Protein AF-A0A3N5V9P1-F1 (afdb_monomer_lite)

Radius of gyration: 18.31 Å; chains: 1; bounding box: 53×34×39 Å

pLDDT: mean 83.09, std 14.94, range [51.53, 98.06]

Secondary structure (DSSP, 8-state):
--HHHHHHH-HHHHHHHHHHHHHHHHHHHHHHHHHS-B-TT-SSSS-BHHHHHHHHHHHHHHHSTT-HHHHHHHHHHHHHHHHHHHHHHHHHHT-

Structure (mmCIF, N/CA/C/O backbone):
data_AF-A0A3N5V9P1-F1
#
_entry.id   AF-A0A3N5V9P1-F1
#
loop_
_atom_site.group_PDB
_atom_site.id
_atom_site.type_symbol
_atom_site.label_atom_id
_atom_site.label_alt_id
_atom_site.label_comp_id
_atom_site.label_asym_id
_atom_site.label_entity_id
_atom_site.label_seq_id
_atom_site.pdbx_PDB_ins_code
_atom_site.Cartn_x
_atom_site.Cartn_y
_atom_site.Cartn_z
_atom_site.occupancy
_atom_site.B_iso_or_equiv
_atom_site.auth_seq_id
_atom_site.auth_comp_id
_atom_site.auth_asym_id
_atom_site.auth_atom_id
_atom_site.pdbx_PDB_model_num
ATOM 1 N N . MET A 1 1 ? 36.372 -18.981 -15.512 1.00 55.81 1 MET A N 1
ATOM 2 C CA . MET A 1 1 ? 35.157 -18.144 -15.643 1.00 55.81 1 MET A CA 1
ATOM 3 C C . MET A 1 1 ? 35.020 -17.302 -14.380 1.00 55.81 1 MET A C 1
ATOM 5 O O . MET A 1 1 ? 35.200 -17.846 -13.299 1.00 55.81 1 MET A O 1
ATOM 9 N N . ASN A 1 2 ? 34.817 -15.987 -14.505 1.00 68.81 2 ASN A N 1
ATOM 10 C CA . ASN A 1 2 ? 34.833 -15.055 -13.371 1.00 68.81 2 ASN A CA 1
ATOM 11 C C . ASN A 1 2 ? 33.592 -15.270 -12.477 1.00 68.81 2 ASN A C 1
ATOM 13 O O . ASN A 1 2 ? 32.483 -15.361 -13.003 1.00 68.81 2 ASN A O 1
ATOM 17 N N . LYS A 1 3 ? 33.767 -15.355 -11.149 1.00 62.50 3 LYS A N 1
ATOM 18 C CA . LYS A 1 3 ? 32.691 -15.650 -10.174 1.00 62.50 3 LYS A CA 1
ATOM 19 C C . LYS A 1 3 ? 31.505 -14.690 -10.324 1.00 62.50 3 LYS A C 1
ATOM 21 O O . LYS A 1 3 ? 30.357 -15.115 -10.266 1.00 62.50 3 LYS A O 1
ATOM 26 N N . TYR A 1 4 ? 31.799 -13.423 -10.605 1.00 61.41 4 TYR A N 1
ATOM 27 C CA . TYR A 1 4 ? 30.797 -12.386 -10.840 1.00 61.41 4 TYR A CA 1
ATOM 28 C C . TYR A 1 4 ? 29.981 -12.629 -12.111 1.00 61.41 4 TYR A C 1
ATOM 30 O O . TYR A 1 4 ? 28.771 -12.469 -12.092 1.00 61.41 4 TYR A O 1
ATOM 38 N N . ILE A 1 5 ? 30.609 -13.084 -13.199 1.00 65.94 5 ILE A N 1
ATOM 39 C CA . ILE A 1 5 ? 29.902 -13.348 -14.462 1.00 65.94 5 ILE A CA 1
ATOM 40 C C . ILE A 1 5 ? 28.919 -14.509 -14.285 1.00 65.94 5 ILE A C 1
ATOM 42 O O . ILE A 1 5 ? 27.786 -14.407 -14.742 1.00 65.94 5 ILE A O 1
ATOM 46 N N . LYS A 1 6 ? 29.308 -15.570 -13.562 1.00 65.75 6 LYS A N 1
ATOM 47 C CA . LYS A 1 6 ? 28.422 -16.710 -13.269 1.00 65.75 6 LYS A CA 1
ATOM 48 C C . LYS A 1 6 ? 27.197 -16.293 -12.438 1.00 65.75 6 LYS A C 1
ATOM 50 O O . LYS A 1 6 ? 26.097 -16.740 -12.718 1.00 65.75 6 LYS A O 1
ATOM 55 N N . MET A 1 7 ? 27.380 -15.394 -11.470 1.00 63.38 7 MET A N 1
ATOM 56 C CA . MET A 1 7 ? 26.302 -14.889 -10.607 1.00 63.38 7 MET A CA 1
ATOM 57 C C . MET A 1 7 ? 25.214 -14.119 -11.377 1.00 63.38 7 MET A C 1
ATOM 59 O O . MET A 1 7 ? 24.046 -14.212 -11.028 1.00 63.38 7 MET A O 1
ATOM 63 N N . TRP A 1 8 ? 25.588 -13.387 -12.434 1.00 58.94 8 TRP A N 1
ATOM 64 C CA . TRP A 1 8 ? 24.658 -12.592 -13.254 1.00 58.94 8 TRP A CA 1
ATOM 65 C C . TRP A 1 8 ? 24.100 -13.331 -14.481 1.00 58.94 8 TRP A C 1
ATOM 67 O O . TRP A 1 8 ? 23.262 -12.781 -15.188 1.00 58.94 8 TRP A O 1
ATOM 77 N N . THR A 1 9 ? 24.582 -14.541 -14.771 1.00 71.06 9 THR A N 1
ATOM 78 C CA . THR A 1 9 ? 24.171 -15.326 -15.953 1.00 71.06 9 THR A CA 1
ATOM 79 C C . THR A 1 9 ? 23.367 -16.572 -15.606 1.00 71.06 9 THR A C 1
ATOM 81 O O . THR A 1 9 ? 22.738 -17.139 -16.495 1.00 71.06 9 THR A O 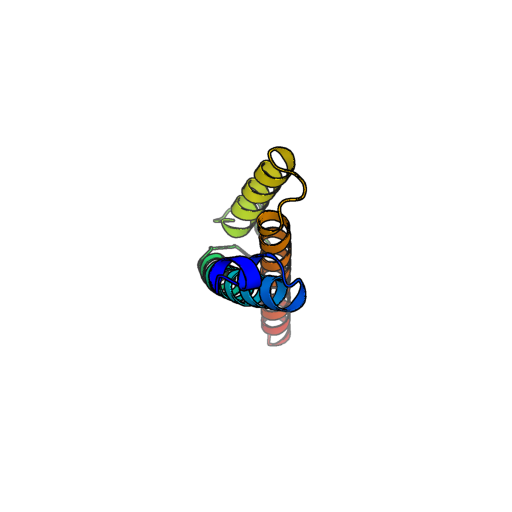1
ATOM 84 N N . ASP A 1 10 ? 23.363 -16.983 -14.338 1.00 73.31 10 ASP A N 1
ATOM 85 C CA . ASP A 1 10 ? 22.593 -18.116 -13.834 1.00 73.31 10 ASP A CA 1
ATOM 86 C C . ASP A 1 10 ? 21.203 -17.647 -13.348 1.00 73.31 10 ASP A C 1
ATOM 88 O O . ASP A 1 10 ? 21.121 -16.896 -12.367 1.00 73.31 10 ASP A O 1
ATOM 92 N N . PRO A 1 11 ? 20.106 -18.052 -14.017 1.00 64.75 11 PRO A N 1
ATOM 93 C CA . PRO A 1 11 ? 18.758 -17.628 -13.659 1.00 64.75 11 PRO A CA 1
ATOM 94 C C . PRO A 1 11 ? 18.367 -18.002 -12.226 1.00 64.75 11 PRO A C 1
ATOM 96 O O . PRO A 1 11 ? 17.785 -17.166 -11.539 1.00 64.75 11 PRO A O 1
ATOM 99 N N . GLU A 1 12 ? 18.725 -19.194 -11.740 1.00 62.19 12 GLU A N 1
ATOM 100 C CA . GLU A 1 12 ? 18.352 -19.647 -10.391 1.00 62.19 12 GLU A CA 1
ATOM 101 C C . GLU A 1 12 ? 19.076 -18.844 -9.307 1.00 62.19 12 GLU A C 1
ATOM 103 O O . GLU A 1 12 ? 18.458 -18.406 -8.334 1.00 62.19 12 GLU A O 1
ATOM 108 N N . LEU A 1 13 ? 20.374 -18.581 -9.494 1.00 60.75 13 LEU A N 1
ATOM 109 C CA . LEU A 1 13 ? 21.142 -17.757 -8.556 1.00 60.75 13 LEU A CA 1
ATOM 110 C C . LEU A 1 13 ? 20.694 -16.291 -8.578 1.00 60.75 13 LEU A C 1
ATOM 112 O O . LEU A 1 13 ? 20.663 -15.646 -7.531 1.00 60.75 13 LEU A O 1
ATOM 116 N N . SER A 1 14 ? 20.340 -15.767 -9.754 1.00 59.12 14 SER A N 1
ATOM 117 C CA . SER A 1 14 ? 19.851 -14.394 -9.881 1.00 59.12 14 SER A CA 1
ATOM 118 C C . SER A 1 14 ? 18.519 -14.205 -9.147 1.00 59.12 14 SER A C 1
ATOM 120 O O . SER A 1 14 ? 18.388 -13.270 -8.363 1.00 59.12 14 SER A O 1
ATOM 122 N N . VAL A 1 15 ? 17.571 -15.136 -9.312 1.00 59.84 15 VAL A N 1
ATOM 123 C CA . VAL A 1 15 ? 16.255 -15.110 -8.652 1.00 59.84 15 VAL A CA 1
ATOM 124 C C . VAL A 1 15 ? 16.393 -15.127 -7.128 1.00 59.84 15 VAL A C 1
ATOM 126 O O . VAL A 1 15 ? 15.682 -14.388 -6.454 1.00 59.84 15 VAL A O 1
ATOM 129 N N . ASN A 1 16 ? 17.346 -15.895 -6.594 1.00 60.16 16 ASN A N 1
ATOM 130 C CA . ASN A 1 16 ? 17.577 -16.010 -5.152 1.00 60.16 16 ASN A CA 1
ATOM 131 C C . ASN A 1 16 ? 18.171 -14.723 -4.531 1.00 60.16 16 ASN A C 1
ATOM 133 O O . ASN A 1 16 ? 17.812 -14.325 -3.428 1.00 60.16 16 ASN A O 1
ATOM 137 N N . ILE A 1 17 ? 19.027 -13.996 -5.262 1.00 59.62 17 ILE A N 1
ATOM 138 C CA . ILE A 1 17 ? 19.518 -12.676 -4.815 1.00 59.62 17 ILE A CA 1
ATOM 139 C C . ILE A 1 17 ? 18.381 -11.646 -4.831 1.00 59.62 17 ILE A C 1
ATOM 141 O O . ILE A 1 17 ? 18.272 -10.815 -3.929 1.00 59.62 17 ILE A O 1
ATOM 145 N N . PHE A 1 18 ? 17.524 -11.685 -5.856 1.00 64.25 18 PHE A N 1
ATOM 146 C CA . PHE A 1 18 ? 16.381 -10.778 -5.930 1.00 64.25 18 PHE A CA 1
ATOM 147 C C . PHE A 1 18 ? 15.325 -11.073 -4.855 1.00 64.25 18 PHE A C 1
ATOM 149 O O . PHE A 1 18 ? 14.663 -10.128 -4.429 1.00 64.25 18 PHE A O 1
ATOM 156 N N . SER A 1 19 ? 15.192 -12.319 -4.376 1.00 73.81 19 SER A N 1
ATOM 157 C CA . SER A 1 19 ? 14.256 -12.645 -3.292 1.00 73.81 19 SER A CA 1
ATOM 158 C C . SER A 1 19 ? 14.705 -12.100 -1.941 1.00 73.81 19 SER A C 1
ATOM 160 O O . SER A 1 19 ? 13.889 -11.489 -1.266 1.00 73.81 19 SER A O 1
ATOM 162 N N . GLU A 1 20 ? 15.988 -12.204 -1.573 1.00 85.88 20 GLU A N 1
ATOM 163 C CA . GLU A 1 20 ? 16.471 -11.642 -0.296 1.00 85.88 20 GLU A CA 1
ATOM 164 C C . GLU A 1 20 ? 16.291 -10.116 -0.234 1.00 85.88 20 GLU A C 1
ATOM 166 O O . GLU A 1 20 ? 15.878 -9.566 0.786 1.00 85.88 20 GLU A O 1
ATOM 171 N N . VAL A 1 21 ? 16.553 -9.424 -1.348 1.00 88.31 21 VAL A N 1
ATOM 172 C CA . VAL A 1 21 ? 16.353 -7.969 -1.452 1.00 88.31 21 VAL A CA 1
ATOM 173 C C . VAL A 1 21 ? 14.867 -7.602 -1.415 1.00 88.31 21 VAL A C 1
ATOM 175 O O . VAL A 1 21 ? 14.496 -6.585 -0.824 1.00 88.31 21 VAL A O 1
ATOM 178 N N . GLU A 1 22 ? 14.008 -8.399 -2.055 1.00 92.56 22 GLU A N 1
ATOM 179 C CA . GLU A 1 22 ? 12.558 -8.203 -2.011 1.00 92.56 22 GLU A CA 1
ATOM 180 C C . GLU A 1 22 ? 12.008 -8.424 -0.597 1.00 92.56 22 GLU A C 1
ATOM 182 O O . GLU A 1 22 ? 11.223 -7.601 -0.129 1.00 92.56 22 GLU A O 1
ATOM 187 N N . ASP A 1 23 ? 12.444 -9.474 0.094 1.00 93.62 23 ASP A N 1
ATOM 188 C CA . ASP A 1 23 ? 12.005 -9.799 1.451 1.00 93.62 23 ASP A CA 1
ATOM 189 C C . ASP A 1 23 ? 12.403 -8.699 2.444 1.00 93.62 23 ASP A C 1
ATOM 191 O O . ASP A 1 23 ? 11.558 -8.199 3.187 1.00 93.62 23 ASP A O 1
ATOM 195 N N . ASP A 1 24 ? 13.650 -8.230 2.382 1.00 94.81 24 ASP A N 1
ATOM 196 C CA . ASP A 1 24 ? 14.145 -7.102 3.179 1.00 94.81 24 ASP A CA 1
ATOM 197 C C . ASP A 1 24 ? 13.391 -5.791 2.862 1.00 94.81 24 ASP A C 1
ATOM 199 O O . ASP A 1 24 ? 13.055 -5.001 3.752 1.00 94.81 24 ASP A O 1
ATOM 203 N N . PHE A 1 25 ? 13.048 -5.554 1.590 1.00 95.38 25 PHE A N 1
ATOM 204 C CA . PHE A 1 25 ? 12.192 -4.429 1.215 1.00 95.38 25 PHE A CA 1
ATOM 205 C C . PHE A 1 25 ? 10.777 -4.560 1.797 1.00 95.38 25 PHE A C 1
ATOM 207 O O . PHE A 1 25 ? 10.277 -3.598 2.388 1.00 95.38 25 PHE A O 1
ATOM 214 N N . ARG A 1 26 ? 10.145 -5.733 1.665 1.00 96.94 26 ARG A N 1
ATOM 215 C CA . ARG A 1 26 ? 8.808 -6.020 2.206 1.00 96.94 26 ARG A CA 1
ATOM 216 C C . ARG A 1 26 ? 8.772 -5.842 3.713 1.00 96.94 26 ARG A C 1
ATOM 218 O O . ARG A 1 26 ? 7.852 -5.201 4.214 1.00 96.94 26 ARG A O 1
ATOM 225 N N . GLU A 1 27 ? 9.770 -6.354 4.428 1.00 96.94 27 GLU A N 1
ATOM 226 C CA . GLU A 1 27 ? 9.849 -6.258 5.883 1.00 96.94 27 GLU A CA 1
ATOM 22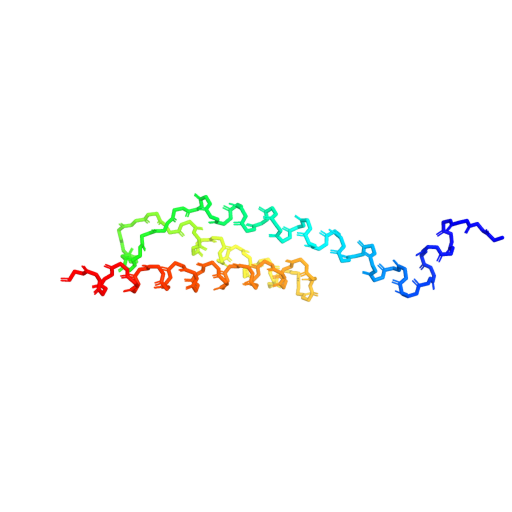7 C C . GLU A 1 27 ? 9.914 -4.798 6.339 1.00 96.94 27 GLU A C 1
ATOM 229 O O . GLU A 1 27 ? 9.064 -4.344 7.115 1.00 96.94 27 GLU A O 1
ATOM 234 N N . ARG A 1 28 ? 10.866 -4.023 5.806 1.00 97.56 28 ARG A N 1
ATOM 235 C CA . ARG A 1 28 ? 10.993 -2.601 6.154 1.00 97.56 28 ARG A CA 1
ATOM 236 C C . ARG A 1 28 ? 9.745 -1.809 5.801 1.00 97.56 28 ARG A C 1
ATOM 238 O O . ARG A 1 28 ? 9.326 -0.954 6.582 1.00 97.56 28 ARG A O 1
ATOM 245 N N . TYR A 1 29 ? 9.152 -2.083 4.641 1.00 97.88 29 TYR A N 1
ATOM 246 C CA . TYR A 1 29 ? 7.966 -1.365 4.199 1.00 97.88 29 TYR A CA 1
ATOM 247 C C . TYR A 1 29 ? 6.746 -1.711 5.062 1.00 97.88 29 TYR A C 1
ATOM 249 O O . TYR A 1 29 ? 6.053 -0.805 5.512 1.00 97.88 29 TYR A O 1
ATOM 257 N N . CYS A 1 30 ? 6.547 -2.979 5.431 1.00 97.06 30 CYS A N 1
ATOM 258 C CA . CYS A 1 30 ? 5.529 -3.379 6.407 1.00 97.06 30 CYS A CA 1
ATOM 259 C C . CYS A 1 30 ? 5.683 -2.647 7.745 1.00 97.06 30 CYS A C 1
ATOM 261 O O . CYS A 1 30 ? 4.702 -2.152 8.303 1.00 97.06 30 CYS A O 1
ATOM 263 N N . ILE A 1 31 ? 6.909 -2.585 8.278 1.00 97.38 31 ILE A N 1
ATOM 264 C CA . ILE A 1 31 ? 7.196 -1.883 9.536 1.00 97.38 31 ILE A CA 1
ATOM 265 C C . ILE A 1 31 ? 6.838 -0.403 9.398 1.00 97.38 31 ILE A C 1
ATOM 267 O O . ILE A 1 31 ? 6.145 0.137 10.258 1.00 97.38 31 ILE A O 1
ATOM 271 N N . TYR A 1 32 ? 7.246 0.230 8.299 1.00 97.38 32 TYR A N 1
ATOM 272 C CA . TYR A 1 32 ? 6.909 1.615 7.992 1.00 97.38 32 TYR A CA 1
ATOM 273 C C . TYR A 1 32 ? 5.391 1.852 7.941 1.00 97.38 32 TYR A C 1
ATOM 275 O O . TYR A 1 32 ? 4.894 2.722 8.658 1.00 97.38 32 TYR A O 1
ATOM 283 N N . LEU A 1 33 ? 4.630 1.037 7.204 1.00 96.25 33 LEU A N 1
ATOM 284 C CA . LEU A 1 33 ? 3.168 1.158 7.114 1.00 96.25 33 LEU A CA 1
ATOM 285 C C . LEU A 1 33 ? 2.480 1.018 8.481 1.00 96.25 33 LEU A C 1
ATOM 287 O O . LEU A 1 33 ? 1.516 1.725 8.774 1.00 96.25 33 LEU A O 1
ATOM 291 N N . ARG A 1 34 ? 2.995 0.159 9.370 1.00 93.94 34 ARG A N 1
ATOM 292 C CA . ARG A 1 34 ? 2.469 0.015 10.740 1.00 93.94 34 ARG A CA 1
ATOM 293 C C . ARG A 1 34 ? 2.642 1.274 11.587 1.00 93.94 34 ARG A C 1
ATOM 295 O O . ARG A 1 34 ? 1.857 1.477 12.509 1.00 93.94 34 ARG A O 1
ATOM 302 N N . THR A 1 35 ? 3.629 2.119 11.284 1.00 93.81 35 THR A N 1
ATOM 303 C CA . THR A 1 35 ? 3.809 3.406 11.978 1.00 93.81 35 THR A CA 1
ATOM 304 C C . THR A 1 35 ? 2.799 4.470 11.549 1.00 93.81 35 THR A C 1
ATOM 306 O O . THR A 1 35 ? 2.561 5.412 12.305 1.00 93.81 35 THR A O 1
ATOM 309 N N . MET A 1 36 ? 2.172 4.308 10.378 1.00 92.44 36 MET A N 1
ATOM 310 C CA . MET A 1 36 ? 1.239 5.291 9.832 1.00 92.44 36 MET A CA 1
ATOM 311 C C . MET A 1 36 ? -0.075 5.320 10.599 1.00 92.44 36 MET A C 1
ATOM 313 O O . MET A 1 36 ? -0.738 4.294 10.800 1.00 92.44 36 MET A O 1
ATOM 317 N N . LYS A 1 37 ? -0.508 6.521 10.961 1.00 86.62 37 LYS A N 1
ATOM 318 C CA . LYS A 1 37 ? -1.782 6.765 11.628 1.00 86.62 37 LYS A CA 1
ATOM 319 C C . LYS A 1 37 ? -2.935 6.638 10.640 1.00 86.62 37 LYS A C 1
ATOM 321 O O . LYS A 1 37 ? -2.903 7.184 9.543 1.00 86.62 37 LYS A O 1
ATOM 326 N N . GLN A 1 38 ? -3.981 5.945 11.074 1.00 79.69 38 GLN A N 1
ATOM 327 C CA . GLN A 1 38 ? -5.252 5.862 10.361 1.00 79.69 38 GLN A CA 1
ATOM 328 C C 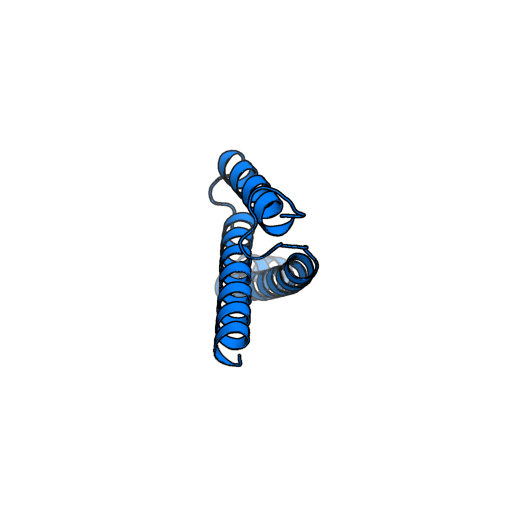. GLN A 1 38 ? -6.378 5.979 11.383 1.00 79.69 38 GLN A C 1
ATOM 330 O O . GLN A 1 38 ? -6.392 5.220 12.357 1.00 79.69 38 GLN A O 1
ATOM 335 N N . ARG A 1 39 ? -7.348 6.872 11.161 1.00 72.06 39 ARG A N 1
ATOM 336 C CA . ARG A 1 39 ? -8.647 6.741 11.835 1.00 72.06 39 ARG A CA 1
ATOM 337 C C . ARG A 1 39 ? -9.481 5.723 11.071 1.00 72.06 39 ARG A C 1
ATOM 339 O O . ARG A 1 39 ? -9.770 5.885 9.890 1.00 72.06 39 ARG A O 1
ATOM 346 N N . ILE A 1 40 ? -9.851 4.649 11.753 1.00 64.75 40 ILE A N 1
ATOM 347 C CA . ILE A 1 40 ? -10.695 3.600 11.190 1.00 64.75 40 ILE A CA 1
ATOM 348 C C . ILE A 1 40 ? -12.117 4.193 11.043 1.00 64.75 40 ILE A C 1
ATOM 350 O O . ILE A 1 40 ? -12.763 4.485 12.043 1.00 64.75 40 ILE A O 1
ATOM 354 N N . TYR A 1 41 ? -12.551 4.432 9.795 1.00 57.84 41 TYR A N 1
ATOM 355 C CA . TYR A 1 41 ? -13.882 4.918 9.358 1.00 57.84 41 TYR A CA 1
ATOM 356 C C . TYR A 1 41 ? -14.287 6.391 9.575 1.00 57.84 41 TYR A C 1
ATOM 358 O O . TYR A 1 41 ? -15.458 6.711 9.389 1.00 57.84 41 TYR A O 1
ATOM 366 N N . ASP A 1 42 ? -13.365 7.313 9.862 1.00 57.34 42 ASP A N 1
ATOM 367 C CA . ASP A 1 42 ? -13.666 8.758 9.817 1.00 57.34 42 ASP A CA 1
ATOM 368 C C . ASP A 1 42 ? -12.880 9.429 8.683 1.00 57.34 42 ASP A C 1
ATOM 370 O O . ASP A 1 42 ? -11.781 9.954 8.867 1.00 57.34 42 ASP A O 1
ATOM 374 N N . THR A 1 43 ? -13.433 9.363 7.469 1.00 55.06 43 THR A N 1
ATOM 375 C CA . THR A 1 43 ? -12.833 9.941 6.255 1.00 55.06 43 THR A CA 1
ATOM 376 C C . THR A 1 43 ? -12.802 11.470 6.251 1.00 55.06 43 THR A C 1
ATOM 378 O O . THR A 1 43 ? -12.184 12.045 5.357 1.00 55.06 43 THR A O 1
ATOM 381 N N . TYR A 1 44 ? -13.446 12.136 7.216 1.00 55.50 44 TYR A N 1
ATOM 382 C CA . TYR A 1 44 ? -13.644 13.587 7.201 1.00 55.50 44 TYR A CA 1
ATOM 383 C C . TYR A 1 44 ? -12.902 14.330 8.322 1.00 55.50 44 TYR A C 1
ATOM 385 O O . TYR A 1 44 ? -12.659 15.527 8.176 1.00 55.50 44 TYR A O 1
ATOM 393 N N . LEU A 1 45 ? -12.492 13.656 9.405 1.00 53.47 45 LEU A N 1
ATOM 394 C CA . LEU A 1 45 ? -11.842 14.284 10.564 1.00 53.47 45 LEU A CA 1
ATOM 395 C C . LEU A 1 45 ? -10.655 13.460 11.106 1.00 53.47 45 LEU A C 1
ATOM 397 O O . LEU A 1 45 ? -10.689 12.977 12.239 1.00 53.47 45 LEU A O 1
ATOM 401 N N . GLY A 1 46 ? -9.552 13.296 10.366 1.00 58.94 46 GLY A N 1
ATOM 402 C CA . GLY A 1 46 ? -8.389 12.609 10.948 1.00 58.94 46 GLY A CA 1
ATOM 403 C C . GLY A 1 46 ? -7.129 12.477 10.102 1.00 58.94 46 GLY A C 1
ATOM 404 O O . GLY A 1 46 ? -7.103 12.816 8.923 1.00 58.94 46 GLY A O 1
ATOM 405 N N . PHE A 1 47 ? -6.085 11.947 10.748 1.00 65.44 47 PHE A N 1
ATOM 406 C CA . PHE A 1 47 ? -4.856 11.487 10.102 1.00 65.44 47 PHE A CA 1
ATOM 407 C C . PHE A 1 47 ? -5.153 10.195 9.323 1.00 65.44 47 PHE A C 1
ATOM 409 O O . PHE A 1 47 ? -5.507 9.182 9.933 1.00 65.44 47 PHE A O 1
ATOM 416 N N . ASN A 1 48 ? -5.021 10.252 7.996 1.00 85.75 48 ASN A N 1
ATOM 417 C CA . ASN A 1 48 ? -5.215 9.135 7.064 1.00 85.75 48 ASN A CA 1
ATOM 418 C C . ASN A 1 48 ? -3.902 8.834 6.321 1.00 85.75 48 ASN A C 1
ATOM 420 O O . ASN A 1 48 ? -3.878 8.717 5.098 1.00 85.75 48 ASN A O 1
ATOM 424 N N . GLU A 1 49 ? -2.798 8.750 7.069 1.00 91.12 49 GLU A N 1
ATOM 425 C CA . GLU A 1 49 ? -1.438 8.648 6.523 1.00 91.12 49 GLU A CA 1
ATOM 426 C C . GLU A 1 49 ? -1.273 7.405 5.632 1.00 91.12 49 GLU A C 1
ATOM 428 O O . GLU A 1 49 ? -0.593 7.473 4.612 1.00 91.12 49 GLU A O 1
ATOM 433 N N . LEU A 1 50 ? -1.955 6.297 5.956 1.00 91.69 50 LEU A N 1
ATOM 434 C CA . LEU A 1 50 ? -1.925 5.076 5.141 1.00 91.69 50 LEU A CA 1
ATOM 435 C C . LEU A 1 50 ? -2.661 5.249 3.800 1.00 91.69 50 LEU A C 1
ATOM 437 O O . LEU A 1 50 ? -2.228 4.732 2.771 1.00 91.69 50 LEU A O 1
ATOM 441 N N . GLU A 1 51 ? -3.764 5.998 3.795 1.00 91.50 51 GLU A N 1
ATOM 442 C CA . GLU A 1 51 ? -4.494 6.319 2.564 1.00 91.50 51 GLU A CA 1
ATOM 443 C C . GLU A 1 51 ? -3.707 7.304 1.691 1.00 91.50 51 GLU A C 1
ATOM 445 O O . GLU A 1 51 ? -3.707 7.203 0.463 1.00 91.50 51 GLU A O 1
ATOM 450 N N . ASP A 1 52 ? -3.007 8.252 2.311 1.00 93.00 52 ASP A N 1
ATOM 451 C CA . ASP A 1 52 ? -2.152 9.188 1.589 1.00 93.00 52 ASP A CA 1
ATOM 452 C C . ASP A 1 52 ? -0.938 8.484 0.974 1.00 93.00 52 ASP A C 1
ATOM 454 O O . ASP A 1 52 ? -0.628 8.736 -0.193 1.00 93.00 52 ASP A O 1
ATOM 458 N N . GLU A 1 53 ? -0.331 7.523 1.674 1.00 95.81 53 GLU A N 1
ATOM 459 C CA . GLU A 1 53 ? 0.700 6.654 1.096 1.00 95.81 53 GLU A CA 1
ATOM 460 C C . GLU A 1 53 ? 0.170 5.881 -0.118 1.00 95.81 53 GLU A C 1
ATOM 462 O O . GLU A 1 53 ? 0.800 5.883 -1.178 1.00 95.81 53 GLU A O 1
ATOM 467 N N . ARG A 1 54 ? -1.038 5.306 -0.030 1.00 95.31 54 ARG A N 1
ATOM 468 C CA . ARG A 1 54 ? -1.682 4.634 -1.171 1.00 95.31 54 ARG A CA 1
ATOM 469 C C . ARG A 1 54 ? -1.819 5.554 -2.380 1.00 95.31 54 ARG A C 1
ATOM 471 O O . ARG A 1 54 ? -1.523 5.151 -3.506 1.00 95.31 54 ARG A O 1
ATOM 478 N N . LYS A 1 55 ? -2.236 6.806 -2.174 1.00 95.06 55 LYS A N 1
ATOM 479 C CA . LYS A 1 55 ? -2.323 7.798 -3.258 1.00 95.06 55 LYS A CA 1
ATOM 480 C C . LYS A 1 55 ? -0.950 8.090 -3.862 1.00 95.06 55 LYS A C 1
ATOM 482 O O . LYS A 1 55 ? -0.851 8.196 -5.085 1.00 95.06 55 LYS A O 1
ATOM 487 N N . MET A 1 56 ? 0.092 8.212 -3.040 1.00 96.06 56 MET A N 1
ATOM 488 C CA . MET A 1 56 ? 1.453 8.471 -3.517 1.00 96.06 56 MET A CA 1
ATOM 489 C C . MET A 1 56 ? 2.002 7.300 -4.335 1.00 96.06 56 MET A C 1
ATOM 491 O O . MET A 1 56 ? 2.506 7.520 -5.439 1.00 96.06 56 MET A O 1
ATOM 495 N N . VAL A 1 57 ? 1.821 6.062 -3.866 1.00 96.50 57 VAL A N 1
ATOM 496 C CA . VAL A 1 57 ? 2.200 4.851 -4.611 1.00 96.50 57 VAL A CA 1
ATOM 497 C C . VAL A 1 57 ? 1.428 4.753 -5.926 1.00 96.50 57 VAL A C 1
ATOM 499 O O . VAL A 1 57 ? 2.031 4.530 -6.971 1.00 96.50 57 VAL A O 1
ATOM 502 N N . ASN A 1 58 ? 0.123 5.033 -5.936 1.00 95.75 58 ASN A N 1
ATOM 503 C CA . ASN A 1 58 ? -0.667 5.051 -7.172 1.00 95.75 58 ASN A CA 1
ATOM 504 C C . ASN A 1 58 ? -0.154 6.086 -8.185 1.00 95.75 58 ASN A C 1
ATOM 506 O O . ASN A 1 58 ? -0.029 5.789 -9.375 1.00 95.75 58 ASN A O 1
ATOM 510 N N . GLN A 1 59 ? 0.200 7.292 -7.732 1.00 96.81 59 GLN A N 1
ATOM 511 C CA . GLN A 1 59 ? 0.831 8.288 -8.604 1.00 96.81 59 GLN A CA 1
ATOM 512 C C . GLN A 1 59 ? 2.185 7.806 -9.131 1.00 96.81 59 GLN A C 1
ATOM 514 O O . GLN A 1 59 ? 2.535 8.074 -10.284 1.00 96.81 59 GLN A O 1
ATOM 519 N N . GLN A 1 60 ? 2.954 7.095 -8.308 1.00 95.44 60 GLN A N 1
ATOM 520 C CA . GLN A 1 60 ? 4.226 6.525 -8.720 1.00 95.44 60 GLN A CA 1
ATOM 521 C C . GLN A 1 60 ? 4.040 5.413 -9.764 1.00 95.44 60 GLN A C 1
ATOM 523 O O . GLN A 1 60 ? 4.759 5.413 -10.760 1.00 95.44 60 GLN A O 1
ATOM 528 N N . VAL A 1 61 ? 3.041 4.537 -9.615 1.00 94.88 61 VAL A N 1
ATOM 529 C CA . VAL A 1 61 ? 2.678 3.510 -10.611 1.00 94.88 61 VAL A CA 1
ATOM 530 C C . VAL A 1 61 ? 2.338 4.141 -11.959 1.00 94.88 61 VAL A C 1
ATOM 532 O O . VAL A 1 61 ? 2.804 3.657 -12.987 1.00 94.88 61 VAL A O 1
ATOM 535 N N . ILE A 1 62 ? 1.584 5.246 -11.968 1.00 94.44 62 ILE A N 1
ATOM 536 C CA . ILE A 1 62 ? 1.258 5.975 -13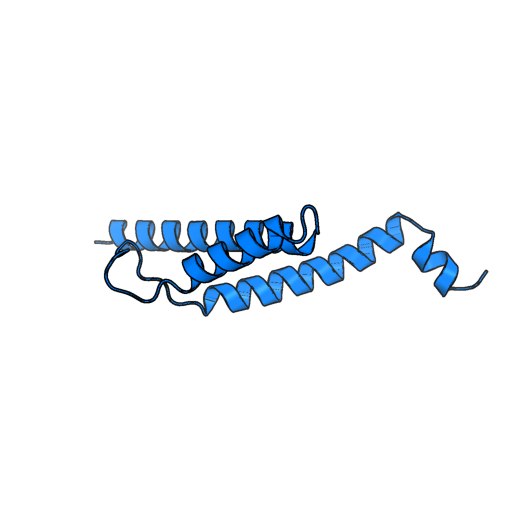.205 1.00 94.44 62 ILE A CA 1
ATOM 537 C C . ILE A 1 62 ? 2.534 6.487 -13.889 1.00 94.44 62 ILE A C 1
ATOM 539 O O . ILE A 1 62 ? 2.661 6.401 -15.109 1.00 94.44 62 ILE A O 1
ATOM 543 N N . ARG A 1 63 ? 3.494 7.010 -13.114 1.00 94.31 63 ARG A N 1
ATOM 544 C CA . ARG A 1 63 ? 4.765 7.538 -13.642 1.00 94.31 63 ARG A CA 1
ATOM 545 C C . ARG A 1 63 ? 5.734 6.437 -14.074 1.00 94.31 63 ARG A C 1
ATOM 547 O O . ARG A 1 63 ? 6.480 6.623 -15.030 1.00 94.31 63 ARG A O 1
ATOM 554 N N . THR A 1 64 ? 5.768 5.320 -13.352 1.00 91.31 64 THR A N 1
ATOM 555 C CA . THR A 1 64 ? 6.705 4.211 -13.567 1.00 91.31 64 THR A CA 1
ATOM 556 C C . THR A 1 64 ? 5.977 2.865 -13.523 1.00 91.31 64 THR A C 1
ATOM 558 O O . THR A 1 64 ? 6.127 2.114 -12.552 1.00 91.31 64 THR A O 1
ATOM 561 N N . PRO A 1 65 ? 5.184 2.545 -14.558 1.00 91.38 65 PRO A N 1
ATOM 562 C CA . PRO A 1 65 ? 4.364 1.341 -14.567 1.00 91.38 65 PRO A CA 1
ATOM 563 C C . PRO A 1 65 ? 5.223 0.071 -14.626 1.00 91.38 65 PRO A C 1
ATOM 565 O O . PRO A 1 65 ? 6.292 0.048 -15.236 1.00 91.38 65 PRO A O 1
ATOM 568 N N . GLY A 1 66 ? 4.750 -1.001 -13.986 1.00 88.50 66 GLY A N 1
ATOM 569 C CA . GLY A 1 66 ? 5.347 -2.341 -14.073 1.00 88.50 66 GLY A CA 1
ATOM 570 C C . GLY A 1 66 ? 6.616 -2.573 -13.244 1.00 88.50 66 GLY A C 1
ATOM 571 O O . GLY A 1 66 ? 7.164 -3.673 -13.272 1.00 88.50 66 GLY A O 1
ATOM 572 N N . ARG A 1 67 ? 7.098 -1.585 -12.478 1.00 92.81 67 ARG A N 1
ATOM 573 C CA . ARG A 1 67 ? 8.247 -1.789 -11.582 1.00 92.81 67 ARG A CA 1
ATOM 574 C C . ARG A 1 67 ? 7.865 -2.673 -10.397 1.00 92.81 67 ARG A C 1
ATOM 576 O O . ARG A 1 67 ? 6.915 -2.367 -9.680 1.00 92.81 67 ARG A O 1
ATOM 583 N N . ARG A 1 68 ? 8.665 -3.717 -10.142 1.00 92.25 68 ARG A N 1
ATOM 584 C CA . ARG A 1 68 ? 8.423 -4.693 -9.065 1.00 92.25 68 ARG A CA 1
ATOM 585 C C . ARG A 1 68 ? 8.241 -4.038 -7.692 1.00 92.25 68 ARG A C 1
ATOM 587 O O . ARG A 1 68 ? 7.322 -4.414 -6.978 1.00 92.25 68 ARG A O 1
ATOM 594 N N . GLY A 1 69 ? 9.032 -3.010 -7.376 1.00 92.69 69 GLY A N 1
ATOM 595 C CA . GLY A 1 69 ? 8.894 -2.245 -6.131 1.00 92.69 69 GLY A CA 1
ATOM 596 C C . GLY A 1 69 ? 7.504 -1.631 -5.936 1.00 92.69 69 GLY A C 1
ATOM 597 O O . GLY A 1 69 ? 6.960 -1.701 -4.844 1.00 92.69 69 GLY A O 1
ATOM 598 N N . GLU A 1 70 ? 6.885 -1.103 -6.994 1.00 94.50 70 GLU A N 1
ATOM 599 C CA . GLU A 1 70 ? 5.545 -0.504 -6.902 1.00 94.50 70 GLU A CA 1
ATOM 600 C C . GLU A 1 70 ? 4.448 -1.558 -6.752 1.00 94.50 70 GLU A C 1
ATOM 602 O O . GLU A 1 70 ? 3.453 -1.332 -6.067 1.00 94.50 70 GLU A O 1
ATOM 607 N N . ILE A 1 71 ? 4.646 -2.735 -7.348 1.00 94.75 71 ILE A N 1
ATOM 608 C CA . ILE A 1 71 ? 3.758 -3.885 -7.148 1.00 94.75 71 ILE A CA 1
ATOM 609 C C . ILE A 1 71 ? 3.813 -4.319 -5.679 1.00 94.75 71 ILE A C 1
ATOM 611 O O . ILE A 1 71 ? 2.773 -4.408 -5.034 1.00 94.75 71 ILE A O 1
ATOM 615 N N . ILE A 1 72 ? 5.020 -4.496 -5.129 1.00 95.69 72 ILE A N 1
ATOM 616 C CA . ILE A 1 72 ? 5.214 -4.877 -3.725 1.00 95.69 72 ILE A CA 1
ATOM 617 C C . ILE A 1 72 ? 4.576 -3.852 -2.783 1.00 95.69 72 ILE A C 1
ATOM 619 O O . ILE A 1 72 ? 3.870 -4.237 -1.856 1.00 95.69 72 ILE A O 1
ATOM 623 N N . LYS A 1 73 ? 4.784 -2.550 -3.017 1.00 97.25 73 LYS A N 1
ATOM 624 C CA . LYS A 1 73 ? 4.186 -1.513 -2.167 1.00 97.25 73 LYS A CA 1
ATOM 625 C C . LYS A 1 73 ? 2.660 -1.603 -2.135 1.00 97.25 73 LYS A C 1
ATOM 627 O O . LYS A 1 73 ? 2.085 -1.565 -1.053 1.00 97.25 73 LYS A O 1
ATOM 632 N N . ASN A 1 74 ? 2.011 -1.764 -3.291 1.00 96.81 74 ASN A N 1
ATOM 633 C CA . ASN A 1 74 ? 0.555 -1.934 -3.346 1.00 96.81 74 ASN A CA 1
ATOM 634 C C . ASN A 1 74 ? 0.097 -3.184 -2.582 1.00 96.81 74 ASN A C 1
ATOM 636 O O . ASN A 1 74 ? -0.834 -3.099 -1.784 1.00 96.81 74 ASN A O 1
ATOM 640 N N . GLU A 1 75 ? 0.784 -4.316 -2.769 1.00 97.00 75 GLU A N 1
ATOM 641 C CA . GLU A 1 75 ? 0.488 -5.558 -2.045 1.00 97.00 75 GLU A CA 1
ATOM 642 C C . GLU A 1 75 ? 0.588 -5.375 -0.519 1.00 97.00 75 GLU A C 1
ATOM 644 O O . GLU A 1 75 ? -0.294 -5.826 0.213 1.00 97.00 75 GLU A O 1
ATOM 649 N N . GLU A 1 76 ? 1.638 -4.714 -0.021 1.00 98.06 76 GLU A N 1
ATOM 650 C CA . GLU A 1 76 ? 1.823 -4.502 1.421 1.00 98.06 76 GLU A CA 1
ATOM 651 C C . GLU A 1 76 ? 0.845 -3.471 2.007 1.00 98.06 76 GLU A C 1
ATOM 653 O O . GLU A 1 76 ? 0.371 -3.651 3.131 1.00 98.06 76 GLU A O 1
ATOM 658 N N . ILE A 1 77 ? 0.465 -2.437 1.246 1.00 96.62 77 ILE A N 1
ATOM 659 C CA . ILE A 1 77 ? -0.590 -1.493 1.650 1.00 96.62 77 ILE A CA 1
ATOM 660 C C . ILE A 1 77 ? -1.930 -2.222 1.804 1.00 96.62 77 ILE A C 1
ATOM 662 O O . ILE A 1 77 ? -2.587 -2.090 2.840 1.00 96.62 77 ILE A O 1
ATOM 666 N N . ASP A 1 78 ? -2.332 -3.022 0.813 1.00 95.69 78 ASP A N 1
ATOM 667 C CA . ASP A 1 78 ? -3.601 -3.757 0.852 1.00 95.69 78 ASP A CA 1
ATOM 668 C C . ASP A 1 78 ? -3.628 -4.785 2.005 1.00 95.69 78 ASP A C 1
ATOM 670 O O . ASP A 1 78 ? -4.654 -4.952 2.683 1.00 95.69 78 ASP A O 1
ATOM 674 N N . LYS A 1 79 ? -2.490 -5.434 2.293 1.00 96.25 79 LYS A N 1
ATOM 675 C CA . LYS A 1 79 ? -2.332 -6.307 3.470 1.00 96.25 79 LYS A CA 1
ATOM 676 C C . LYS A 1 79 ? -2.504 -5.541 4.780 1.00 96.25 79 LYS A C 1
ATOM 678 O O . LYS A 1 79 ? -3.191 -6.032 5.675 1.00 96.25 79 LYS A O 1
ATOM 683 N N . GLU A 1 80 ? -1.922 -4.351 4.908 1.00 95.31 80 GLU A N 1
ATOM 684 C CA . GLU A 1 80 ? -2.030 -3.547 6.129 1.00 95.31 80 GLU A CA 1
ATOM 685 C C . GLU A 1 80 ? -3.462 -3.037 6.358 1.00 95.31 80 GLU A C 1
ATOM 687 O O . GLU A 1 80 ? -3.965 -3.112 7.484 1.00 95.31 80 GLU A O 1
ATOM 692 N N . PHE A 1 81 ? -4.168 -2.608 5.304 1.00 91.81 81 PHE A N 1
ATOM 693 C CA . PHE A 1 81 ? -5.600 -2.295 5.392 1.00 91.81 81 PHE A CA 1
ATOM 694 C C . PHE A 1 81 ? -6.414 -3.503 5.862 1.00 91.81 81 PHE A C 1
ATOM 696 O O . PHE A 1 81 ? -7.227 -3.386 6.783 1.00 91.81 81 PHE A O 1
ATOM 703 N N . SER A 1 82 ? -6.159 -4.675 5.276 1.00 92.62 82 SER A N 1
ATOM 704 C CA . SER A 1 82 ? -6.834 -5.922 5.647 1.00 92.62 82 SER A CA 1
ATOM 705 C C . SER A 1 82 ? -6.566 -6.303 7.107 1.00 92.62 82 SER A C 1
ATOM 707 O O . SER A 1 82 ? -7.494 -6.664 7.833 1.00 92.62 82 SER A O 1
ATOM 709 N N . ARG A 1 83 ? -5.319 -6.164 7.579 1.00 93.56 83 ARG A N 1
ATOM 710 C CA . ARG A 1 83 ? -4.940 -6.409 8.980 1.00 93.56 83 ARG A CA 1
ATOM 711 C C . ARG A 1 83 ? -5.724 -5.507 9.934 1.00 93.56 83 ARG A C 1
ATOM 713 O O . ARG A 1 83 ? -6.353 -6.013 10.863 1.00 93.56 83 ARG A O 1
ATOM 720 N N . ARG A 1 84 ? -5.730 -4.190 9.686 1.00 90.44 84 ARG A N 1
ATOM 721 C CA . ARG A 1 84 ? -6.450 -3.209 10.522 1.00 90.44 84 ARG A CA 1
ATOM 722 C C . ARG A 1 84 ? -7.958 -3.447 10.515 1.00 90.44 84 ARG A C 1
ATOM 724 O O . ARG A 1 84 ? -8.593 -3.323 11.558 1.00 90.44 84 ARG A O 1
ATOM 731 N N . TYR A 1 85 ? -8.525 -3.831 9.370 1.00 87.94 85 TYR A N 1
ATOM 732 C CA . TYR A 1 85 ? -9.938 -4.197 9.260 1.00 87.94 85 TYR A CA 1
ATOM 733 C C . TYR A 1 85 ? -10.290 -5.392 10.156 1.00 87.94 85 TYR A C 1
ATOM 735 O O . TYR A 1 85 ? -11.258 -5.339 10.914 1.00 87.94 85 TYR A O 1
ATOM 743 N N . ILE A 1 86 ? -9.484 -6.457 10.103 1.00 90.25 86 ILE A N 1
ATOM 744 C CA . ILE A 1 86 ? -9.686 -7.659 10.921 1.00 90.25 86 ILE A CA 1
ATOM 745 C C . ILE A 1 86 ? -9.550 -7.333 12.414 1.00 90.25 86 ILE A C 1
ATOM 747 O O . ILE A 1 86 ? -10.360 -7.799 13.213 1.00 90.25 86 ILE A O 1
ATOM 751 N N . GLU A 1 87 ? -8.551 -6.540 12.803 1.00 88.56 87 GLU A N 1
ATOM 752 C CA . GLU A 1 87 ? -8.351 -6.117 14.196 1.00 88.56 87 GLU A CA 1
ATOM 753 C C . GLU A 1 87 ? -9.511 -5.279 14.720 1.00 88.56 87 GLU A C 1
ATOM 755 O O . GLU A 1 87 ? -10.007 -5.541 15.815 1.00 88.56 87 GLU A O 1
ATOM 760 N N . TYR A 1 88 ? -9.994 -4.333 13.915 1.00 85.56 88 TYR A N 1
ATOM 761 C CA . TYR A 1 88 ? -11.179 -3.558 14.248 1.00 85.56 88 TYR A CA 1
ATOM 762 C C . TYR A 1 88 ? -12.394 -4.462 14.445 1.00 85.56 88 TYR A C 1
ATOM 764 O O . TYR A 1 88 ? -13.035 -4.387 15.490 1.00 85.56 88 TYR A O 1
ATOM 772 N N . LYS A 1 89 ? -12.670 -5.362 13.491 1.00 86.25 89 LYS A N 1
ATOM 773 C CA . LYS A 1 89 ? -13.809 -6.283 13.566 1.00 86.25 89 LYS A CA 1
ATOM 774 C C . LYS A 1 89 ? -13.762 -7.140 14.836 1.00 86.25 89 LYS A C 1
ATOM 776 O O . LYS A 1 89 ? -14.745 -7.211 15.567 1.00 86.25 89 LYS A O 1
ATOM 781 N N . LYS A 1 90 ? -12.596 -7.715 15.147 1.00 87.62 90 LYS A N 1
ATOM 782 C CA . LYS A 1 90 ? -12.377 -8.455 16.400 1.00 87.62 90 LYS A CA 1
ATOM 783 C C . LYS A 1 90 ? -12.625 -7.582 17.629 1.00 87.62 90 LYS A C 1
ATOM 785 O O . LYS A 1 90 ? -13.260 -8.039 18.568 1.00 87.62 90 LYS A O 1
ATOM 790 N N . SER A 1 91 ? -12.142 -6.338 17.628 1.00 84.25 91 SER A N 1
ATOM 791 C CA . SER A 1 91 ? -12.362 -5.421 18.751 1.00 84.25 91 SER A CA 1
ATOM 792 C C . SER A 1 91 ? -13.838 -5.068 18.927 1.00 84.25 91 SER A C 1
ATOM 794 O O . SER A 1 91 ? -14.297 -5.000 20.057 1.00 84.25 91 SER A O 1
ATOM 796 N N . SER A 1 92 ? -14.592 -4.910 17.835 1.00 81.00 92 SER A N 1
ATOM 797 C CA . SER A 1 92 ? -16.021 -4.590 17.880 1.00 81.00 92 SER A CA 1
ATOM 798 C C . SER A 1 92 ? -16.906 -5.767 18.290 1.00 81.00 92 SER A C 1
ATOM 800 O O . SER A 1 92 ? -17.977 -5.534 18.822 1.00 81.00 92 SER A O 1
ATOM 802 N N . GLU A 1 93 ? -16.482 -7.011 18.043 1.00 79.56 93 GLU A N 1
ATOM 803 C CA . GLU A 1 93 ? -17.216 -8.227 18.441 1.00 79.56 93 GLU A CA 1
ATOM 804 C C . GLU A 1 93 ? -17.004 -8.597 19.923 1.00 79.56 93 GLU A C 1
ATOM 806 O O . GLU A 1 93 ? -17.711 -9.450 20.454 1.00 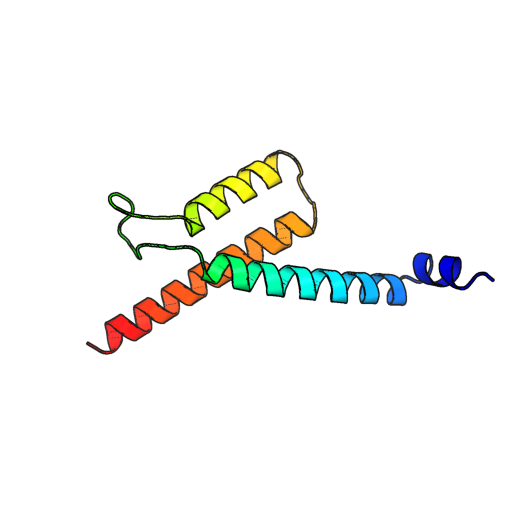79.56 93 GLU A O 1
ATOM 811 N N . LEU A 1 94 ? -16.014 -7.987 20.586 1.00 66.44 94 LEU A N 1
ATOM 812 C CA . LEU A 1 94 ? -15.701 -8.190 22.007 1.00 66.44 94 LEU A CA 1
ATOM 813 C C . LEU A 1 94 ? -16.489 -7.259 22.951 1.00 66.44 94 LEU A C 1
ATOM 815 O O . LEU A 1 94 ? -16.327 -7.374 24.168 1.00 66.44 94 LEU A O 1
ATOM 819 N N . PHE A 1 95 ? -17.319 -6.363 22.411 1.00 51.53 95 PHE A N 1
ATOM 820 C CA . PHE A 1 95 ? -18.211 -5.454 23.142 1.00 51.53 95 PHE A CA 1
ATOM 821 C C . PHE A 1 95 ? -19.662 -5.657 22.701 1.00 51.53 95 PHE A C 1
ATOM 823 O O . PHE A 1 95 ? -2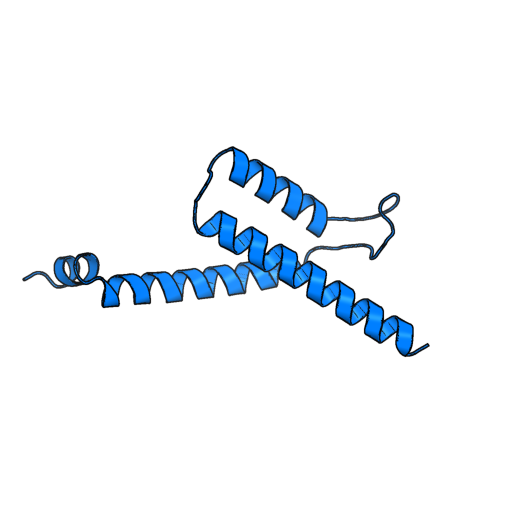0.554 -5.364 23.529 1.00 51.53 95 PHE A O 1
#

Foldseek 3Di:
DDPVVCCVPDPVNVVVVVVVVLVVLLVVLLVVLVPQDPDDPDPPDDRHRLVVQVVVLVVVCVVPPPDPSSVSNNVSSVVVVVVVVVVVVVVVVVD

Sequence (95 aa):
MNKYIKMWTDPELSVNIFSEVEDDFRERYCIYLRTMKQRIYDTYLGFNELEDERKMVNQQVIRTPGRRGEIIKNEEIDKEFSRRYIEYKKSSELF